Protein AF-A0A945B782-F1 (afdb_monomer_lite)

Radius of gyration: 17.57 Å; chains: 1; bounding box: 41×48×46 Å

pLDDT: mean 73.98, std 16.53, range [44.06, 91.44]

Structure (mmCIF, N/CA/C/O backbone):
data_AF-A0A945B782-F1
#
_entry.id   AF-A0A945B782-F1
#
loop_
_atom_site.group_PDB
_atom_site.id
_atom_site.type_symbol
_atom_site.label_atom_id
_atom_site.label_alt_id
_atom_site.label_comp_id
_atom_site.label_asym_id
_atom_site.label_entity_id
_atom_site.label_seq_id
_atom_site.pdbx_PDB_ins_code
_atom_site.Cartn_x
_atom_site.Cartn_y
_atom_site.Cartn_z
_atom_site.occupancy
_atom_site.B_iso_or_equiv
_atom_site.auth_seq_id
_atom_site.auth_comp_id
_atom_site.auth_asym_id
_atom_site.auth_atom_id
_atom_site.pdbx_PDB_model_num
ATOM 1 N N . MET A 1 1 ? 27.374 33.180 33.480 1.00 45.91 1 MET A N 1
ATOM 2 C CA . MET A 1 1 ? 27.110 33.157 32.022 1.00 45.91 1 MET A CA 1
ATOM 3 C C . MET A 1 1 ? 27.144 31.712 31.521 1.00 45.91 1 MET A C 1
ATOM 5 O O . MET A 1 1 ? 28.221 31.186 31.304 1.00 45.91 1 MET A O 1
ATOM 9 N N . LYS A 1 2 ? 25.996 31.027 31.426 1.00 49.75 2 LYS A N 1
ATOM 10 C CA . LYS A 1 2 ? 25.881 29.662 30.862 1.00 49.75 2 LYS A CA 1
ATOM 11 C C . LYS A 1 2 ? 24.495 29.485 30.235 1.00 49.75 2 LYS A C 1
ATOM 13 O O . LYS A 1 2 ? 23.609 28.874 30.820 1.00 49.75 2 LYS A O 1
ATOM 18 N N . ARG A 1 3 ? 24.267 30.094 29.077 1.00 50.66 3 ARG A N 1
ATOM 19 C CA . ARG A 1 3 ? 23.065 29.869 28.263 1.00 50.66 3 ARG A CA 1
ATOM 20 C C . ARG A 1 3 ? 23.486 29.966 26.809 1.00 50.66 3 ARG A C 1
ATOM 22 O O . ARG A 1 3 ? 23.682 31.082 26.358 1.00 50.66 3 ARG A O 1
ATOM 29 N N . SER A 1 4 ? 23.696 28.828 26.145 1.00 51.38 4 SER A N 1
ATOM 30 C CA . SER A 1 4 ? 23.624 28.651 24.678 1.00 51.38 4 SER A CA 1
ATOM 31 C C . SER A 1 4 ? 24.115 27.250 24.292 1.00 51.38 4 SER A C 1
ATOM 33 O O . SER A 1 4 ? 25.182 27.102 23.717 1.00 51.38 4 SER A O 1
ATOM 35 N N . LEU A 1 5 ? 23.374 26.195 24.649 1.00 49.72 5 LEU A N 1
ATOM 36 C CA . LEU A 1 5 ? 23.679 24.843 24.144 1.00 49.72 5 LEU A CA 1
ATOM 37 C C . LEU A 1 5 ? 22.428 23.970 23.938 1.00 49.72 5 LEU A C 1
ATOM 39 O O . LEU A 1 5 ? 22.503 22.751 24.023 1.00 49.72 5 LEU A O 1
ATOM 43 N N . LYS A 1 6 ? 21.251 24.575 23.725 1.00 48.41 6 LYS A N 1
ATOM 44 C CA . LYS A 1 6 ? 19.985 23.826 23.573 1.00 48.41 6 LYS A CA 1
ATOM 45 C C . LYS A 1 6 ? 19.308 23.957 22.205 1.00 48.41 6 LYS A C 1
ATOM 47 O 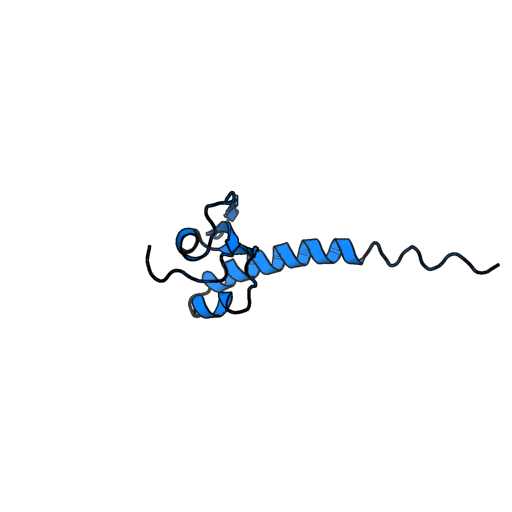O . LYS A 1 6 ? 18.289 23.318 21.994 1.00 48.41 6 LYS A O 1
ATOM 52 N N . ILE A 1 7 ? 19.853 24.743 21.275 1.00 52.94 7 ILE A N 1
ATOM 53 C CA . ILE A 1 7 ? 19.138 25.091 20.030 1.00 52.94 7 ILE A CA 1
ATOM 54 C C . ILE A 1 7 ? 19.526 24.193 18.838 1.00 52.94 7 ILE A C 1
ATOM 56 O O . ILE A 1 7 ? 18.774 24.098 17.879 1.00 52.94 7 ILE A O 1
ATOM 60 N N . ILE A 1 8 ? 20.630 23.442 18.905 1.00 51.28 8 ILE A N 1
ATOM 61 C CA . ILE A 1 8 ? 21.109 22.656 17.747 1.00 51.28 8 ILE A CA 1
ATOM 62 C C . ILE A 1 8 ? 20.426 21.274 17.633 1.00 51.28 8 ILE A C 1
ATOM 64 O O . ILE A 1 8 ? 20.452 20.654 16.576 1.00 51.28 8 ILE A O 1
ATOM 68 N N . LEU A 1 9 ? 19.749 20.785 18.679 1.00 45.62 9 LEU A N 1
ATOM 69 C CA . LEU A 1 9 ? 19.233 19.407 18.688 1.00 45.62 9 LEU A CA 1
ATOM 70 C C . LEU A 1 9 ? 17.862 19.230 18.002 1.00 45.62 9 LEU A C 1
ATOM 72 O O . LEU A 1 9 ? 17.470 18.104 17.714 1.00 45.62 9 LEU A O 1
ATOM 76 N N . PHE A 1 10 ? 17.131 20.312 17.715 1.00 44.53 10 PHE A N 1
ATOM 77 C CA . PHE A 1 10 ? 15.769 20.207 17.169 1.00 44.53 10 PHE A CA 1
ATOM 78 C C . PHE A 1 10 ? 15.729 20.002 15.645 1.00 44.53 10 PHE A C 1
ATOM 80 O O . PHE A 1 10 ? 14.783 19.416 15.122 1.00 44.53 10 PHE A O 1
ATOM 87 N N . SER A 1 11 ? 16.772 20.416 14.922 1.00 46.62 11 SER A N 1
ATOM 88 C CA . SER A 1 11 ? 16.787 20.380 13.452 1.00 46.62 11 SER A CA 1
ATOM 89 C C . SER A 1 11 ? 17.101 18.998 12.862 1.00 46.62 11 SER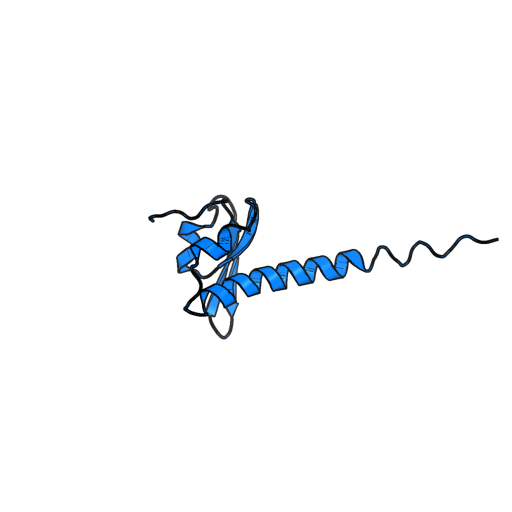 A C 1
ATOM 91 O O . SER A 1 11 ? 16.802 18.748 11.699 1.00 46.62 11 SER A O 1
ATOM 93 N N . ALA A 1 12 ? 17.662 18.074 13.649 1.00 49.31 12 ALA A N 1
ATOM 94 C CA . ALA A 1 12 ? 18.001 16.722 13.185 1.00 49.31 12 ALA A CA 1
ATOM 95 C C . ALA A 1 12 ? 16.785 15.772 13.111 1.00 49.31 12 ALA A C 1
ATOM 97 O O . ALA A 1 12 ? 16.823 14.760 12.410 1.00 49.31 12 ALA A O 1
ATOM 98 N N . ILE A 1 13 ? 15.692 16.096 13.810 1.00 51.59 13 ILE A N 1
ATOM 99 C CA . ILE A 1 13 ? 14.510 15.225 13.907 1.00 51.59 13 ILE A CA 1
ATOM 100 C C . ILE A 1 13 ? 13.606 15.369 12.669 1.00 51.59 13 ILE A C 1
ATOM 102 O O . ILE A 1 13 ? 12.958 14.408 12.266 1.00 51.59 13 ILE A O 1
ATOM 106 N N . LEU A 1 14 ? 13.598 16.534 12.006 1.00 44.06 14 LEU A N 1
ATOM 107 C CA . LEU A 1 14 ? 12.766 16.745 10.811 1.00 44.06 14 LEU A CA 1
ATOM 108 C C . LEU A 1 14 ? 13.337 16.104 9.536 1.00 44.06 14 LEU A C 1
ATOM 110 O O . LEU A 1 14 ? 12.576 15.716 8.661 1.00 44.06 14 LEU A O 1
ATOM 114 N N . LEU A 1 15 ? 14.661 15.981 9.410 1.00 44.25 15 LEU A N 1
ATOM 115 C CA . LEU A 1 15 ? 15.296 15.418 8.208 1.00 44.25 15 LEU A CA 1
ATOM 116 C C . LEU A 1 15 ? 15.232 13.885 8.154 1.00 44.25 15 LEU A C 1
ATOM 118 O O . LEU A 1 15 ? 15.277 13.298 7.074 1.00 44.25 15 LEU A O 1
ATOM 122 N N . THR A 1 16 ? 15.112 13.226 9.305 1.00 46.88 16 THR A N 1
ATOM 123 C CA . THR A 1 16 ? 15.030 11.761 9.378 1.00 46.88 16 THR A CA 1
ATOM 124 C C . THR A 1 16 ? 13.617 11.237 9.139 1.00 46.88 16 THR A C 1
ATOM 126 O O . THR A 1 16 ? 13.474 10.151 8.584 1.00 46.88 16 THR A O 1
ATOM 129 N N . SER A 1 17 ? 12.574 12.004 9.477 1.00 46.28 17 SER A N 1
ATOM 130 C CA . SER A 1 17 ? 11.184 11.580 9.275 1.00 46.28 17 SER A CA 1
ATOM 131 C C . SER A 1 17 ? 10.772 11.568 7.801 1.00 46.28 17 SER A C 1
ATOM 133 O O . SER A 1 17 ? 10.074 10.658 7.373 1.00 46.28 17 SER A O 1
ATOM 135 N N . VAL A 1 18 ? 11.234 12.521 6.987 1.00 46.28 18 VAL A N 1
ATOM 136 C CA . VAL A 1 18 ? 10.859 12.575 5.560 1.00 46.28 18 VAL A CA 1
ATOM 137 C C . VAL A 1 18 ? 11.452 11.395 4.777 1.00 46.28 18 VAL A C 1
ATOM 139 O O . VAL A 1 18 ? 10.778 10.815 3.927 1.00 46.28 18 VAL A O 1
ATOM 142 N N . ASN A 1 19 ? 12.679 10.981 5.109 1.00 48.00 19 ASN A N 1
ATOM 143 C CA . ASN A 1 19 ? 13.318 9.833 4.464 1.00 48.00 19 ASN A CA 1
ATOM 144 C C . ASN A 1 19 ? 12.685 8.496 4.866 1.00 48.00 19 ASN A C 1
ATOM 146 O O . ASN A 1 19 ? 12.549 7.621 4.017 1.00 48.00 19 ASN A O 1
ATOM 150 N N . THR A 1 20 ? 12.238 8.328 6.115 1.00 50.06 20 THR A N 1
ATOM 151 C CA . THR A 1 20 ? 11.620 7.063 6.544 1.00 50.06 20 THR A CA 1
ATOM 152 C C . THR A 1 20 ? 10.256 6.822 5.908 1.00 50.06 20 THR A C 1
ATOM 154 O O . THR A 1 20 ? 9.949 5.675 5.596 1.00 50.06 20 THR A O 1
ATOM 157 N N . TYR A 1 21 ? 9.453 7.861 5.648 1.00 49.72 21 TYR A N 1
ATOM 158 C CA . TYR A 1 21 ? 8.182 7.691 4.929 1.00 49.72 21 TYR A CA 1
ATOM 159 C C . TYR A 1 21 ? 8.389 7.296 3.465 1.00 49.72 21 TYR A C 1
ATOM 161 O O . TYR A 1 21 ? 7.662 6.435 2.965 1.00 49.72 21 TYR A O 1
ATOM 169 N N . ALA A 1 22 ? 9.387 7.871 2.786 1.00 52.94 22 ALA A N 1
ATOM 170 C CA . ALA A 1 22 ? 9.739 7.474 1.423 1.00 52.94 22 ALA A CA 1
ATOM 171 C C . ALA A 1 22 ? 10.240 6.018 1.374 1.00 52.94 22 ALA A C 1
ATOM 173 O O . ALA A 1 22 ? 9.801 5.241 0.525 1.00 52.94 22 ALA A O 1
ATOM 174 N N . ASP A 1 23 ? 11.083 5.632 2.334 1.00 57.97 23 ASP A N 1
ATOM 175 C CA . ASP A 1 23 ? 11.637 4.279 2.455 1.00 57.97 23 ASP A CA 1
ATOM 176 C C . ASP A 1 23 ? 10.540 3.243 2.775 1.00 57.97 23 ASP A C 1
ATOM 178 O O . ASP A 1 23 ? 10.393 2.226 2.095 1.00 57.97 23 ASP A O 1
ATOM 182 N N . MET A 1 24 ? 9.657 3.554 3.729 1.00 59.34 24 MET A N 1
ATOM 183 C CA . MET A 1 24 ? 8.543 2.684 4.120 1.00 59.34 24 MET A CA 1
ATOM 184 C C . MET A 1 24 ? 7.511 2.507 2.998 1.00 59.34 24 MET A C 1
ATOM 186 O O . MET A 1 24 ? 6.971 1.413 2.810 1.00 59.34 24 MET A O 1
ATOM 190 N N . SER A 1 25 ? 7.270 3.559 2.216 1.00 63.28 25 SER A N 1
ATOM 191 C CA . SER A 1 25 ? 6.383 3.506 1.054 1.00 63.28 25 SER A CA 1
ATOM 192 C C . SER A 1 25 ? 6.963 2.596 -0.036 1.00 63.28 25 SER A C 1
ATOM 194 O O . SER A 1 25 ? 6.277 1.706 -0.545 1.00 63.28 25 SER A O 1
ATOM 196 N N . TYR A 1 26 ? 8.258 2.733 -0.334 1.00 71.00 26 TYR A N 1
ATOM 197 C CA . TYR A 1 26 ? 8.935 1.903 -1.333 1.00 71.00 26 TYR A CA 1
ATOM 198 C C . TYR A 1 26 ? 9.077 0.437 -0.888 1.00 71.00 26 TYR A C 1
ATOM 200 O O . TYR A 1 26 ? 8.954 -0.485 -1.702 1.00 71.00 26 TYR A O 1
ATOM 208 N N . TRP A 1 27 ? 9.260 0.207 0.416 1.00 80.25 27 TRP A N 1
ATOM 209 C CA . TRP A 1 27 ? 9.318 -1.122 1.024 1.00 80.25 27 TRP A CA 1
ATOM 210 C C . TRP A 1 27 ? 8.055 -1.940 0.760 1.00 80.25 27 TRP A C 1
ATOM 212 O O . TRP A 1 27 ? 8.156 -3.121 0.412 1.00 80.25 27 TRP A O 1
ATOM 222 N N . LEU A 1 28 ? 6.873 -1.328 0.880 1.00 82.69 28 LEU A N 1
ATOM 223 C CA . LEU A 1 28 ? 5.605 -2.022 0.664 1.00 82.69 28 LEU A CA 1
ATOM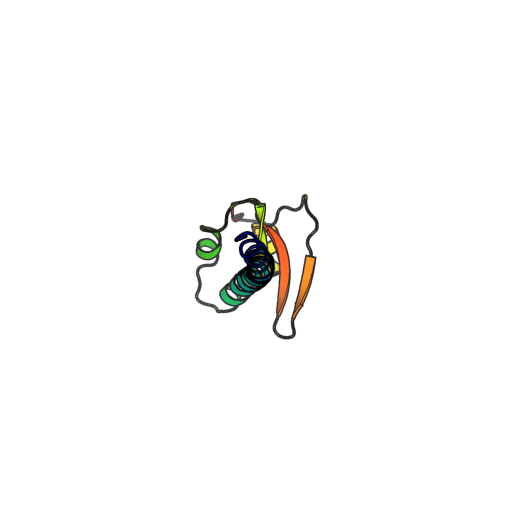 224 C C . LEU A 1 28 ? 5.500 -2.513 -0.783 1.00 82.69 28 LEU A C 1
ATOM 226 O O . LEU A 1 28 ? 5.310 -3.709 -1.009 1.00 82.69 28 LEU A O 1
ATOM 230 N N . ALA A 1 29 ? 5.718 -1.630 -1.760 1.00 81.44 29 ALA A N 1
ATOM 231 C CA . ALA A 1 29 ? 5.714 -1.997 -3.174 1.00 81.44 29 ALA A CA 1
ATOM 232 C C . ALA A 1 29 ? 6.734 -3.106 -3.485 1.00 81.44 29 ALA A C 1
ATOM 234 O O . ALA A 1 29 ? 6.401 -4.090 -4.150 1.00 81.44 29 ALA A O 1
ATOM 235 N N . HIS A 1 30 ? 7.944 -3.010 -2.931 1.00 83.62 30 HIS A N 1
ATOM 236 C CA . HIS A 1 30 ? 8.976 -4.032 -3.091 1.00 83.62 30 HIS A CA 1
ATOM 237 C C . HIS A 1 30 ? 8.557 -5.392 -2.491 1.00 83.62 30 HIS A C 1
ATOM 239 O O . HIS A 1 30 ? 8.725 -6.441 -3.121 1.00 83.62 30 HIS A O 1
ATOM 245 N N . LYS A 1 31 ? 7.942 -5.403 -1.299 1.00 85.25 31 LYS A N 1
ATOM 246 C CA . LYS A 1 31 ? 7.389 -6.620 -0.675 1.00 85.25 31 LYS A CA 1
ATOM 247 C C . LYS A 1 31 ? 6.258 -7.232 -1.497 1.00 85.25 31 LYS A C 1
ATOM 249 O O . LYS A 1 31 ? 6.162 -8.454 -1.553 1.00 85.25 31 LYS A O 1
ATOM 254 N N . MET A 1 32 ? 5.445 -6.414 -2.165 1.00 85.25 32 MET A N 1
ATOM 255 C CA . MET A 1 32 ? 4.374 -6.890 -3.044 1.00 85.25 32 MET A CA 1
ATOM 256 C C . MET A 1 32 ? 4.899 -7.543 -4.333 1.00 85.25 32 MET A C 1
ATOM 258 O O . MET A 1 32 ? 4.247 -8.441 -4.871 1.00 85.25 32 MET A O 1
ATOM 262 N N . VAL A 1 33 ? 6.057 -7.099 -4.839 1.00 82.62 33 VAL A N 1
ATOM 263 C CA . VAL A 1 33 ? 6.725 -7.682 -6.019 1.00 82.62 33 VAL A CA 1
ATOM 264 C C . VAL A 1 33 ? 7.412 -9.004 -5.678 1.00 82.62 33 VAL A C 1
ATOM 266 O O . VAL A 1 33 ? 7.368 -9.943 -6.479 1.00 82.62 33 VAL A O 1
ATOM 269 N N . LYS A 1 34 ? 8.010 -9.117 -4.485 1.00 79.88 34 LYS A N 1
ATOM 270 C CA . LYS A 1 34 ? 8.647 -10.351 -4.009 1.00 79.88 34 LYS A CA 1
ATOM 271 C C . LYS A 1 34 ? 7.574 -11.414 -3.718 1.00 79.88 34 LYS A C 1
ATOM 273 O O . LYS A 1 34 ? 7.078 -11.533 -2.600 1.00 79.88 34 LYS A O 1
ATOM 278 N N . LYS A 1 35 ? 7.190 -12.166 -4.759 1.00 62.25 35 LYS A N 1
ATOM 279 C CA . LYS A 1 35 ? 6.210 -13.266 -4.717 1.00 62.25 35 LYS A CA 1
ATOM 280 C C . LYS A 1 35 ? 6.481 -14.164 -3.503 1.00 62.25 35 LYS A C 1
ATOM 282 O O . LYS A 1 35 ? 7.569 -14.718 -3.384 1.00 62.25 35 LYS A O 1
ATOM 287 N N . GLY A 1 36 ? 5.504 -14.285 -2.607 1.00 64.62 36 GLY A N 1
ATOM 288 C CA . GLY A 1 36 ? 5.606 -15.099 -1.389 1.00 64.62 36 GLY A CA 1
ATOM 289 C C . GLY A 1 36 ? 5.101 -14.406 -0.126 1.00 64.62 36 GLY A C 1
ATOM 290 O O . GLY A 1 36 ? 4.866 -15.077 0.872 1.00 64.62 36 GLY A O 1
ATOM 291 N N . VAL A 1 37 ? 4.890 -13.087 -0.161 1.00 72.94 37 VAL A N 1
ATOM 292 C CA . VAL A 1 37 ? 4.242 -12.371 0.944 1.00 72.94 37 VAL A CA 1
ATOM 293 C C . VAL A 1 37 ? 2.727 -12.350 0.741 1.00 72.94 37 VAL A C 1
ATOM 295 O O . VAL A 1 37 ? 2.247 -11.933 -0.314 1.00 72.94 37 VAL A O 1
ATOM 298 N N . ASP A 1 38 ? 1.975 -12.783 1.755 1.00 80.62 38 ASP A N 1
ATOM 299 C CA . ASP A 1 38 ? 0.520 -12.634 1.804 1.00 80.62 38 ASP A CA 1
ATOM 300 C C . ASP A 1 38 ? 0.167 -11.141 1.825 1.00 80.62 38 ASP A C 1
ATOM 302 O O . ASP A 1 38 ? 0.333 -10.463 2.838 1.00 80.62 38 ASP A O 1
ATOM 306 N N . ILE A 1 39 ? -0.256 -10.597 0.685 1.00 83.44 39 ILE A N 1
ATOM 307 C CA . ILE A 1 39 ? -0.440 -9.151 0.506 1.00 83.44 39 ILE A CA 1
ATOM 308 C C . ILE A 1 39 ? -1.408 -8.560 1.543 1.00 83.44 39 ILE A C 1
ATOM 310 O O . ILE A 1 39 ? -1.051 -7.552 2.145 1.00 83.44 39 ILE A O 1
ATOM 314 N N . PRO A 1 40 ? -2.568 -9.178 1.845 1.00 85.44 40 PRO A N 1
ATOM 315 C CA . PRO A 1 40 ? -3.405 -8.766 2.966 1.00 85.44 40 PRO A CA 1
ATOM 316 C C . PRO A 1 40 ? -2.698 -8.578 4.304 1.00 85.44 40 PRO A C 1
ATOM 318 O O . PRO A 1 40 ? -2.995 -7.619 5.015 1.00 85.44 40 PRO A O 1
ATOM 321 N N . SER A 1 41 ? -1.748 -9.449 4.645 1.00 85.44 41 SER A N 1
ATOM 322 C CA . SER A 1 41 ? -0.999 -9.336 5.898 1.00 85.44 41 SER A CA 1
ATOM 323 C C . SER A 1 41 ? -0.140 -8.068 5.973 1.00 85.44 41 SER A C 1
ATOM 325 O O . SER A 1 41 ? -0.013 -7.502 7.056 1.00 85.44 41 SER A O 1
ATOM 327 N N . LEU A 1 42 ? 0.368 -7.567 4.838 1.00 86.50 42 LEU A N 1
ATOM 328 C CA . LEU A 1 42 ? 1.198 -6.355 4.781 1.00 86.50 42 LEU A CA 1
ATOM 329 C C . LEU A 1 42 ? 0.439 -5.089 5.188 1.00 86.50 42 LEU A C 1
ATOM 331 O O . LEU A 1 42 ? 1.042 -4.160 5.714 1.00 86.50 42 LEU A O 1
ATOM 335 N N . PHE A 1 43 ? -0.875 -5.050 4.957 1.00 86.56 43 PHE A N 1
ATOM 336 C CA . PHE A 1 43 ? -1.702 -3.881 5.260 1.00 86.56 43 PHE A CA 1
ATOM 337 C C . PHE A 1 43 ? -2.303 -3.905 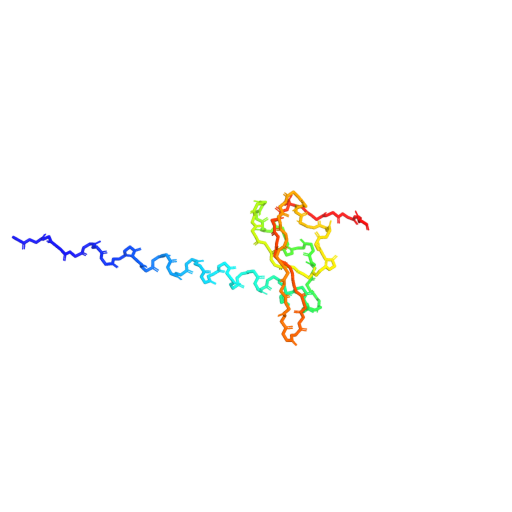6.670 1.00 86.56 43 PHE A C 1
ATOM 339 O O . PHE A 1 43 ? -2.826 -2.888 7.113 1.00 86.56 43 PHE A O 1
ATOM 346 N N . LYS A 1 44 ? -2.226 -5.030 7.401 1.00 84.94 44 LYS A N 1
ATOM 347 C CA . LYS A 1 44 ? -2.833 -5.155 8.742 1.00 84.94 44 LYS A CA 1
ATOM 348 C C . LYS A 1 44 ? -2.266 -4.168 9.761 1.00 84.94 44 LYS A C 1
ATOM 350 O O . LYS A 1 44 ? -2.985 -3.757 10.662 1.00 84.94 44 LYS A O 1
ATOM 355 N N . SER A 1 45 ? -0.986 -3.825 9.641 1.00 84.00 45 SER A N 1
ATOM 356 C CA . SER A 1 45 ? -0.296 -2.912 10.557 1.00 84.00 45 SER A CA 1
ATOM 357 C C . SER A 1 45 ? -0.276 -1.462 10.075 1.00 84.00 45 SER A C 1
ATOM 359 O O . SER A 1 45 ? 0.307 -0.617 10.748 1.00 84.00 45 SER A O 1
ATOM 361 N N . ILE A 1 46 ? -0.848 -1.170 8.904 1.00 86.94 46 ILE A N 1
ATOM 362 C CA . ILE A 1 46 ? -0.838 0.175 8.333 1.00 86.94 46 ILE A CA 1
ATOM 363 C C . ILE A 1 46 ? -2.090 0.914 8.824 1.00 86.94 46 ILE A C 1
ATOM 365 O O . ILE A 1 46 ? -3.198 0.431 8.587 1.00 86.94 46 ILE A O 1
ATOM 369 N N . PRO A 1 47 ? -1.951 2.071 9.491 1.00 88.31 47 PRO A N 1
ATOM 370 C CA . PRO A 1 47 ? -3.107 2.837 9.929 1.00 88.31 47 PRO A CA 1
ATOM 371 C C . PRO A 1 47 ? -3.865 3.441 8.740 1.00 88.31 47 PRO A C 1
ATOM 373 O O . PRO A 1 47 ? -3.263 3.854 7.744 1.00 88.31 47 PRO A O 1
ATOM 376 N N . GLU A 1 48 ? -5.191 3.517 8.855 1.00 90.06 48 GLU A N 1
ATOM 377 C CA . GLU A 1 48 ? -6.042 4.269 7.925 1.00 90.06 48 GLU A CA 1
ATOM 378 C C . GLU A 1 48 ? -5.565 5.725 7.803 1.00 90.06 48 GLU A C 1
ATOM 380 O O . GLU A 1 48 ? -5.085 6.314 8.770 1.00 90.06 48 GLU A O 1
ATOM 385 N N . GLY A 1 49 ? -5.656 6.295 6.601 1.00 86.38 49 GLY A N 1
ATOM 386 C CA . GLY A 1 49 ? -5.169 7.646 6.320 1.00 86.38 49 GLY A CA 1
ATOM 387 C C . GLY A 1 49 ? -3.670 7.722 6.009 1.00 86.38 49 GLY A C 1
ATOM 388 O O . GLY A 1 49 ? -3.198 8.761 5.551 1.00 86.38 49 GLY A O 1
ATOM 389 N N . SER A 1 50 ? -2.917 6.632 6.196 1.00 89.06 50 SER A N 1
ATOM 390 C CA . SER A 1 50 ? -1.505 6.578 5.801 1.00 89.06 50 SER A CA 1
ATOM 391 C C . SER A 1 50 ? -1.351 6.634 4.286 1.00 89.06 50 SER A C 1
ATOM 393 O O . SER A 1 50 ? -2.135 6.031 3.550 1.00 89.06 50 SER A O 1
ATOM 395 N N . ILE A 1 51 ? -0.285 7.283 3.823 1.00 87.25 51 ILE A N 1
ATOM 396 C CA . ILE A 1 51 ? 0.136 7.185 2.427 1.00 87.25 51 ILE A CA 1
ATOM 397 C C . ILE A 1 51 ? 0.837 5.844 2.224 1.00 87.25 51 ILE A C 1
ATOM 399 O O . ILE A 1 51 ? 1.799 5.522 2.920 1.00 87.25 51 ILE A O 1
ATOM 403 N N . VAL A 1 52 ? 0.339 5.058 1.273 1.00 87.44 52 VAL A N 1
ATOM 404 C CA . VAL A 1 52 ? 0.912 3.767 0.884 1.00 87.44 52 VAL A CA 1
ATOM 405 C C . VAL A 1 52 ? 1.277 3.790 -0.587 1.00 87.44 52 VAL A C 1
ATOM 407 O O . VAL A 1 52 ? 0.503 4.281 -1.407 1.00 87.44 52 VAL A O 1
ATOM 410 N N . THR A 1 53 ? 2.426 3.214 -0.935 1.00 89.75 53 THR A N 1
ATOM 411 C CA . THR A 1 53 ? 2.813 2.996 -2.332 1.00 89.75 53 THR A CA 1
ATOM 412 C C . THR A 1 53 ? 2.592 1.537 -2.698 1.00 89.75 53 THR A C 1
ATOM 414 O O . THR A 1 53 ? 3.143 0.623 -2.082 1.00 89.75 53 THR A O 1
ATOM 417 N N . VAL A 1 54 ? 1.747 1.311 -3.700 1.00 87.88 54 VAL A N 1
ATOM 418 C CA . VAL A 1 54 ? 1.250 -0.011 -4.087 1.00 87.88 54 VAL A CA 1
ATOM 419 C C . VAL A 1 54 ? 1.356 -0.218 -5.591 1.00 87.88 54 VAL A C 1
ATOM 421 O O . VAL A 1 54 ? 1.467 0.726 -6.369 1.00 87.88 54 VAL A O 1
ATOM 424 N N . LEU A 1 55 ? 1.300 -1.475 -6.029 1.00 88.06 55 LEU A N 1
ATOM 425 C CA . LEU A 1 55 ? 1.229 -1.783 -7.458 1.00 88.06 55 LEU A CA 1
ATOM 426 C C . LEU A 1 55 ? -0.139 -1.367 -8.035 1.00 88.06 55 LEU A C 1
ATOM 428 O O . LEU A 1 55 ? -1.148 -1.554 -7.347 1.00 88.06 55 LEU A O 1
ATOM 432 N N . PRO A 1 56 ? -0.221 -0.938 -9.311 1.00 87.56 56 PRO A N 1
ATOM 433 C CA . PRO A 1 56 ? -1.457 -0.447 -9.925 1.00 87.56 56 PRO A CA 1
ATOM 434 C C . PRO A 1 56 ? -2.677 -1.359 -9.749 1.00 87.56 56 PRO A C 1
ATOM 436 O O . PRO A 1 56 ? -3.768 -0.906 -9.418 1.00 87.56 56 PRO A O 1
ATOM 439 N N . LYS A 1 57 ? -2.479 -2.679 -9.847 1.00 87.19 57 LYS A N 1
ATOM 440 C CA . LYS A 1 57 ? -3.537 -3.689 -9.651 1.00 87.19 57 LYS A CA 1
ATOM 441 C C . LYS A 1 57 ? -4.184 -3.690 -8.255 1.00 87.19 57 LYS A C 1
ATOM 443 O O . LYS A 1 57 ? -5.241 -4.290 -8.072 1.00 87.19 57 LYS A O 1
ATOM 448 N N . TRP A 1 58 ? -3.529 -3.099 -7.257 1.00 88.19 58 TRP A N 1
ATOM 449 C CA . TRP A 1 58 ? -4.012 -3.031 -5.877 1.00 88.19 58 TRP A CA 1
ATOM 450 C C . TRP A 1 58 ? -4.683 -1.706 -5.539 1.00 88.19 58 TRP A C 1
ATOM 452 O O . TRP A 1 58 ? -5.446 -1.681 -4.577 1.00 88.19 58 TRP A O 1
ATOM 462 N N . ILE A 1 59 ? -4.484 -0.662 -6.349 1.00 89.31 59 ILE A N 1
ATOM 463 C CA . ILE A 1 59 ? -5.123 0.649 -6.178 1.00 89.31 59 ILE A CA 1
ATOM 464 C C . ILE A 1 59 ? -6.627 0.522 -5.886 1.00 89.31 59 ILE A C 1
ATOM 466 O O . ILE A 1 59 ? -7.052 0.971 -4.821 1.00 89.31 59 ILE A O 1
ATOM 470 N N . PRO A 1 60 ? -7.444 -0.162 -6.718 1.00 90.19 60 PRO A N 1
ATOM 471 C CA . PRO A 1 60 ? -8.888 -0.218 -6.481 1.00 90.19 60 PRO A CA 1
ATOM 472 C C . PRO A 1 60 ? -9.294 -0.978 -5.220 1.00 90.19 60 PRO A C 1
ATOM 474 O O . PRO A 1 60 ? -10.436 -0.870 -4.769 1.00 90.19 60 PRO A O 1
ATOM 477 N N . LYS A 1 61 ? -8.370 -1.746 -4.637 1.00 90.75 61 LYS A N 1
ATOM 478 C CA . LYS A 1 61 ? -8.620 -2.544 -3.441 1.00 90.75 61 LYS A CA 1
ATOM 479 C C . LYS A 1 61 ? -8.294 -1.800 -2.152 1.00 90.75 61 LYS A C 1
ATOM 481 O O . LYS A 1 61 ? -8.884 -2.149 -1.134 1.00 90.75 61 LYS A O 1
ATOM 486 N N . VAL A 1 62 ? -7.369 -0.838 -2.178 1.00 90.75 62 VAL A N 1
ATOM 487 C CA . VAL A 1 62 ? -6.784 -0.251 -0.955 1.00 90.75 62 VAL A CA 1
ATOM 488 C C . VAL A 1 62 ? -6.814 1.276 -0.905 1.00 90.75 62 VAL A C 1
ATOM 490 O O . VAL A 1 62 ? -6.694 1.834 0.182 1.00 90.75 62 VAL A O 1
ATOM 493 N N . CYS A 1 63 ? -6.968 1.952 -2.044 1.00 90.19 63 CYS A N 1
ATOM 494 C CA . CYS A 1 63 ? -6.914 3.408 -2.113 1.00 90.19 63 CYS A CA 1
ATOM 495 C C . CYS A 1 63 ? -8.282 4.054 -1.896 1.00 90.19 63 CYS A C 1
ATOM 497 O O . CYS A 1 63 ? -9.313 3.535 -2.342 1.00 90.19 63 CYS A O 1
ATOM 499 N N . ASP A 1 64 ? -8.278 5.218 -1.248 1.00 88.00 64 ASP A N 1
ATOM 500 C CA . ASP A 1 64 ? -9.428 6.112 -1.247 1.00 88.00 64 ASP A CA 1
ATOM 501 C C . ASP A 1 64 ? -9.423 6.936 -2.535 1.00 88.00 64 ASP A C 1
ATOM 503 O O . ASP A 1 64 ? -8.515 7.727 -2.781 1.00 88.00 64 ASP A O 1
ATOM 507 N N . PHE A 1 65 ? -10.458 6.760 -3.351 1.00 83.06 65 PHE A N 1
ATOM 508 C CA . PHE A 1 65 ? -10.631 7.497 -4.600 1.00 83.06 65 PHE A CA 1
ATOM 509 C C . PHE A 1 65 ? -11.090 8.943 -4.398 1.00 83.06 65 PHE A C 1
ATOM 511 O O . PHE A 1 65 ? -11.166 9.692 -5.367 1.00 83.06 65 PHE A O 1
ATOM 518 N N . LYS A 1 66 ? -11.412 9.347 -3.163 1.00 84.69 66 LYS A N 1
ATOM 519 C CA . LYS A 1 66 ? -11.689 10.752 -2.838 1.00 84.69 66 LYS A CA 1
ATOM 520 C C . LYS A 1 66 ? -10.446 11.640 -2.928 1.00 84.69 66 LYS A C 1
ATOM 522 O O . LYS A 1 66 ? -10.595 12.852 -3.027 1.00 84.69 66 LYS A O 1
ATOM 527 N N . TYR A 1 67 ? -9.251 11.053 -2.873 1.00 78.00 67 TYR A N 1
ATOM 528 C CA . TYR A 1 67 ? -7.977 11.767 -2.915 1.00 78.00 67 TYR A CA 1
ATOM 529 C C . TYR A 1 67 ? -7.246 11.494 -4.229 1.00 78.00 67 TYR A C 1
ATOM 531 O O . TYR A 1 67 ? -7.442 10.457 -4.867 1.00 78.00 67 TYR A O 1
ATOM 539 N N . GLU A 1 68 ? -6.385 12.426 -4.631 1.00 80.81 68 GLU A N 1
ATOM 540 C CA . GLU A 1 68 ? -5.563 12.265 -5.826 1.00 80.81 68 GLU A CA 1
ATOM 541 C C . GLU A 1 68 ? -4.562 11.114 -5.665 1.00 80.81 68 GLU A C 1
ATOM 543 O O . GLU A 1 68 ? -3.977 10.898 -4.600 1.00 80.81 68 GLU A O 1
ATOM 548 N N . ILE A 1 69 ? -4.370 10.362 -6.749 1.00 83.31 69 ILE A N 1
ATOM 549 C CA . ILE A 1 69 ? -3.448 9.229 -6.810 1.00 83.31 69 ILE A CA 1
ATOM 550 C C . ILE A 1 69 ? -2.208 9.678 -7.576 1.00 83.31 69 ILE A C 1
ATOM 552 O O . ILE A 1 69 ? -2.296 10.019 -8.755 1.00 83.31 69 ILE A O 1
ATOM 556 N N . ALA A 1 70 ? -1.045 9.619 -6.932 1.00 82.62 70 ALA A N 1
ATOM 557 C CA . ALA A 1 70 ? 0.226 9.918 -7.579 1.00 82.62 70 ALA A CA 1
ATOM 558 C C . ALA A 1 70 ? 0.821 8.633 -8.165 1.00 82.62 70 ALA A C 1
ATOM 560 O O . ALA A 1 70 ? 1.073 7.679 -7.431 1.00 82.62 70 ALA A O 1
ATOM 561 N N . GLN A 1 71 ? 1.037 8.587 -9.479 1.00 82.81 71 GLN A N 1
ATOM 562 C CA . GLN A 1 71 ? 1.635 7.433 -10.156 1.00 82.81 71 GLN A CA 1
ATOM 563 C C . GLN A 1 71 ? 3.108 7.693 -10.461 1.00 82.81 71 GLN A C 1
ATOM 565 O O . GLN A 1 71 ? 3.483 8.798 -10.845 1.00 82.81 71 GLN A O 1
ATOM 570 N N . PHE A 1 72 ? 3.933 6.662 -10.297 1.00 81.00 72 PHE A N 1
ATOM 571 C CA . PHE A 1 72 ? 5.370 6.726 -10.522 1.00 81.00 72 PHE A CA 1
ATOM 572 C C . PHE A 1 72 ? 5.821 5.506 -11.316 1.00 81.00 72 PHE A C 1
ATOM 574 O O . PHE A 1 72 ? 5.463 4.368 -11.000 1.00 81.00 72 PHE A O 1
ATOM 581 N N . GLU A 1 73 ? 6.658 5.736 -12.317 1.00 78.88 73 GLU A N 1
ATOM 582 C CA . GLU A 1 73 ? 7.353 4.668 -13.023 1.00 78.88 73 GLU A CA 1
ATOM 583 C C . GLU A 1 73 ? 8.771 4.546 -12.471 1.00 78.88 73 GLU A C 1
ATOM 585 O O . GLU A 1 73 ? 9.530 5.514 -12.451 1.00 78.88 73 GLU A O 1
ATOM 590 N N . SER A 1 74 ? 9.128 3.352 -11.996 1.00 68.12 74 SER A N 1
ATOM 591 C CA . SER A 1 74 ? 10.526 2.996 -11.751 1.00 68.12 74 SER A CA 1
ATOM 592 C C . SER A 1 74 ? 11.047 2.152 -12.911 1.00 68.12 74 SER A C 1
ATOM 594 O O . SER A 1 74 ? 10.269 1.553 -13.653 1.00 68.12 74 SER A O 1
ATOM 596 N N . SER A 1 75 ? 12.368 2.018 -13.017 1.00 72.31 75 SER A N 1
ATOM 597 C CA . SER A 1 75 ? 13.011 1.126 -13.991 1.00 72.31 75 SER A CA 1
ATOM 598 C C . SER A 1 75 ? 12.650 -0.359 -13.823 1.00 72.31 75 SER A C 1
ATOM 600 O O . SER A 1 75 ? 12.946 -1.155 -14.709 1.00 72.31 75 SER A O 1
ATOM 602 N N . ILE A 1 76 ? 12.032 -0.746 -12.700 1.00 69.56 76 ILE A N 1
ATOM 603 C CA . ILE A 1 76 ? 11.746 -2.145 -12.346 1.00 69.56 76 ILE A CA 1
ATOM 604 C C . ILE A 1 76 ? 10.237 -2.439 -12.397 1.00 69.56 76 ILE A C 1
ATOM 606 O O . ILE A 1 76 ? 9.829 -3.535 -12.778 1.00 69.56 76 ILE A O 1
ATOM 610 N N . TYR A 1 77 ? 9.396 -1.484 -11.996 1.00 74.62 77 TYR A N 1
ATOM 611 C CA . TYR A 1 77 ? 7.935 -1.611 -11.973 1.00 74.62 77 TYR A CA 1
ATOM 612 C C . TYR A 1 77 ? 7.241 -0.248 -11.804 1.00 74.62 77 TYR A C 1
ATOM 614 O O . TYR A 1 77 ? 7.800 0.677 -11.211 1.00 74.62 77 TYR A O 1
ATO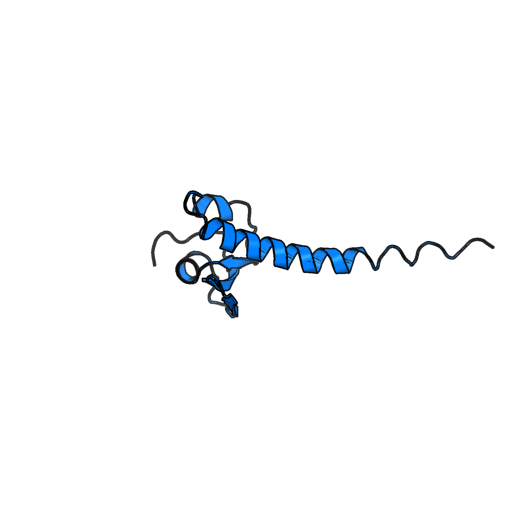M 622 N N . SER A 1 78 ? 5.989 -0.143 -12.256 1.00 83.31 78 SER A N 1
ATOM 623 C CA . SER A 1 78 ? 5.117 1.007 -11.972 1.00 83.31 78 SER A CA 1
ATOM 624 C C . SER A 1 78 ? 4.459 0.867 -10.598 1.00 83.31 78 SER A C 1
ATOM 626 O O . SER A 1 78 ? 4.027 -0.224 -10.209 1.00 83.31 78 SER A O 1
ATOM 628 N N . VAL A 1 79 ? 4.347 1.977 -9.871 1.00 86.62 79 VAL A N 1
ATOM 629 C CA . VAL A 1 79 ? 3.668 2.073 -8.573 1.00 86.62 79 VAL A CA 1
ATOM 630 C C . VAL A 1 79 ? 2.730 3.271 -8.534 1.00 86.62 79 VAL A C 1
ATOM 632 O O . VAL A 1 79 ? 2.836 4.193 -9.337 1.00 86.62 79 VAL A O 1
ATOM 635 N N . ALA A 1 80 ? 1.827 3.275 -7.563 1.00 87.69 80 ALA A N 1
ATOM 636 C CA . ALA A 1 80 ? 1.032 4.440 -7.227 1.00 87.69 80 ALA A CA 1
ATOM 637 C C . ALA A 1 80 ? 0.993 4.651 -5.718 1.00 87.69 80 ALA A C 1
ATOM 639 O O . ALA A 1 80 ? 0.859 3.690 -4.958 1.00 87.69 80 ALA A O 1
ATOM 640 N N . SER A 1 81 ? 1.087 5.908 -5.305 1.00 88.81 81 SER A N 1
ATOM 641 C CA . SER A 1 81 ? 0.909 6.349 -3.928 1.00 88.81 81 SER A CA 1
ATOM 642 C C . SER A 1 81 ? -0.506 6.875 -3.732 1.00 88.81 81 SER A C 1
ATOM 644 O O . SER A 1 81 ? -0.994 7.676 -4.532 1.00 88.81 81 SER A O 1
ATOM 646 N N . CYS A 1 82 ? -1.168 6.419 -2.673 1.00 89.31 82 CYS A N 1
ATOM 647 C CA . CYS A 1 82 ? -2.533 6.813 -2.344 1.00 89.31 82 CYS A CA 1
ATOM 648 C C . CYS A 1 82 ? -2.789 6.763 -0.834 1.00 89.31 82 CYS A C 1
ATOM 650 O O . CYS A 1 82 ? -2.018 6.167 -0.079 1.00 89.31 82 CYS A O 1
ATOM 652 N N . VAL A 1 83 ? -3.900 7.360 -0.403 1.00 90.00 83 VAL A N 1
ATOM 653 C CA . VAL A 1 83 ? -4.381 7.269 0.979 1.00 90.00 83 VAL A CA 1
ATOM 654 C C . VAL A 1 83 ? -5.004 5.891 1.212 1.00 90.00 83 VAL A C 1
ATOM 656 O O . VAL A 1 83 ? -5.916 5.484 0.487 1.00 90.00 83 VAL A O 1
ATOM 659 N N . TYR A 1 84 ? -4.521 5.171 2.225 1.00 91.12 84 TYR A N 1
ATOM 660 C CA . TYR A 1 84 ? -5.043 3.860 2.601 1.00 91.12 84 TYR A CA 1
ATOM 661 C C . TYR A 1 84 ? -6.393 3.966 3.323 1.00 91.12 84 TYR A C 1
ATOM 663 O O . TYR A 1 84 ? -6.507 4.654 4.335 1.00 91.12 84 TYR A O 1
ATOM 671 N N . ILE A 1 85 ? -7.393 3.204 2.863 1.00 91.44 85 ILE A N 1
ATOM 672 C CA . ILE A 1 85 ? -8.765 3.189 3.421 1.00 91.44 85 ILE A CA 1
ATOM 673 C C . ILE A 1 85 ? -8.928 2.351 4.701 1.00 91.44 85 ILE A C 1
ATOM 675 O O . ILE A 1 85 ? -10.050 2.004 5.066 1.00 91.44 85 ILE A O 1
ATOM 679 N N . GLY A 1 86 ? -7.833 1.890 5.311 1.00 90.19 86 GLY A N 1
ATOM 680 C CA . GLY A 1 86 ? -7.878 1.047 6.513 1.00 90.19 86 GLY A CA 1
ATOM 681 C C . GLY A 1 86 ? -8.253 -0.421 6.265 1.00 90.19 86 GLY A C 1
ATOM 682 O O . GLY A 1 86 ? -8.145 -1.245 7.173 1.00 90.19 86 GLY A O 1
ATOM 683 N N . LYS A 1 87 ? -8.660 -0.793 5.043 1.00 90.62 87 LYS A N 1
ATOM 684 C CA . LYS A 1 87 ? -9.040 -2.169 4.681 1.00 90.62 87 LYS A CA 1
ATOM 685 C C . LYS A 1 87 ? -8.754 -2.513 3.221 1.00 90.62 87 LYS A C 1
ATOM 687 O O . LYS A 1 87 ? -8.670 -1.641 2.365 1.00 90.62 87 LYS A O 1
ATOM 692 N N . ILE A 1 88 ? -8.695 -3.811 2.921 1.00 88.75 88 ILE A N 1
ATOM 693 C CA . ILE A 1 88 ? -8.599 -4.324 1.548 1.00 88.75 88 ILE A CA 1
ATOM 694 C C . ILE A 1 88 ? -9.973 -4.790 1.072 1.00 88.75 88 ILE A C 1
ATOM 696 O O . ILE A 1 88 ? -10.608 -5.631 1.709 1.00 88.75 88 ILE A O 1
ATOM 700 N N . ARG A 1 89 ? -10.426 -4.285 -0.076 1.00 88.31 89 ARG A N 1
ATOM 701 C CA . ARG A 1 89 ? -11.676 -4.716 -0.715 1.00 88.31 89 ARG A CA 1
ATOM 702 C C . ARG A 1 89 ? -11.497 -6.082 -1.376 1.00 88.31 89 ARG A C 1
ATOM 704 O O . ARG A 1 89 ? -10.550 -6.310 -2.129 1.00 88.31 89 ARG A O 1
ATOM 711 N N . SER A 1 90 ? -12.433 -6.988 -1.107 1.00 73.19 90 SER A N 1
ATOM 712 C CA . SER A 1 90 ? -12.370 -8.385 -1.553 1.00 73.19 90 SER A CA 1
ATOM 713 C C . SER A 1 90 ? -12.704 -8.571 -3.037 1.00 73.19 90 SER A C 1
ATOM 715 O O . SER A 1 90 ? -12.306 -9.574 -3.623 1.00 73.19 90 SER A O 1
ATOM 717 N N . LYS A 1 91 ? -13.40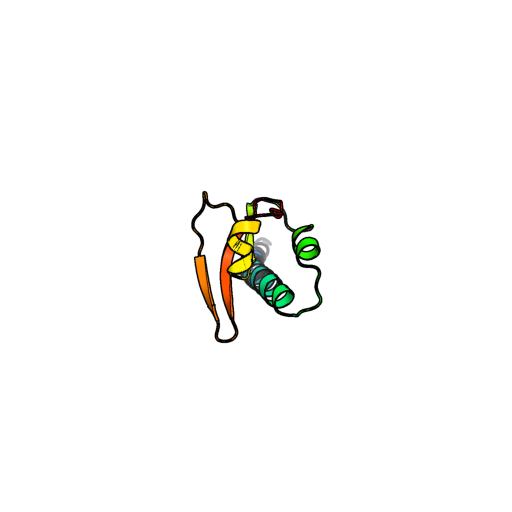6 -7.619 -3.658 1.00 59.47 91 LYS A N 1
ATOM 718 C CA . LYS A 1 91 ? -13.778 -7.630 -5.077 1.00 59.47 91 LYS A CA 1
ATOM 719 C C . LYS A 1 91 ? -13.882 -6.194 -5.585 1.00 59.47 91 LYS A C 1
ATOM 721 O O . LYS A 1 91 ? -14.512 -5.367 -4.930 1.00 59.47 91 LYS A O 1
ATOM 726 N N . SER A 1 92 ? -13.268 -5.937 -6.731 1.00 48.72 92 SER A N 1
ATOM 727 C CA . SER A 1 92 ? -13.669 -4.890 -7.665 1.00 48.72 92 SER A CA 1
ATOM 728 C C . SER A 1 92 ? -13.725 -5.514 -9.045 1.00 48.72 92 SER A C 1
ATOM 730 O O . SER A 1 92 ? -12.948 -6.477 -9.258 1.00 48.72 92 SER A O 1
#

Secondary structure (DSSP, 8-state):
----SSSTTSHHHHHHHHHHHHHHHHHHHHHHHSTTS-HHHHHTTSPTT-EEEE-GGGHHHHB-TTSPPEEEE-SS-EEEEEEB-SS--S--

Sequence (92 aa):
MKRSLKIILFSAILLTSVNTYADMSYWLAHKMVKKGVDIPSLFKSIPEGSIVTVLPKWIPKVCDFKYEIAQFESSIYSVASCVYIGKIRSKS

Foldseek 3Di:
DDDDDPDPPPVVVVVVVVVVLVVQQVVLQVLVVPPPDPNQVSLQPPDFQRKHKHAPVQCVFFADPVDDKAWDDDPVGIIIIHGGHSGGHPDD